Protein AF-M6G9U0-F1 (afdb_monomer)

InterPro domains:
  IPR046560 Protein of unknown function DUF6714 [PF20461] (2-122)

Solvent-accessible surface area (backbone atoms only — not comparable to full-atom values): 7958 Å² total; per-residue (Å²): 103,80,91,40,45,42,63,48,24,14,44,30,55,75,71,67,50,53,75,67,54,22,62,56,30,38,74,74,63,76,52,72,47,46,84,66,56,58,67,62,61,50,68,78,43,43,69,24,73,77,55,36,43,49,57,20,41,57,47,45,48,64,35,48,53,51,48,42,72,70,49,91,62,96,56,65,32,45,54,51,53,42,30,65,72,30,70,89,58,50,72,83,56,98,83,54,64,96,86,62,85,70,55,55,68,60,50,53,56,63,40,66,61,53,74,69,54,50,52,51,52,51,54,49,43,52,53,50,52,52,53,56,58,68,64,72,116

Secondary structure (DSSP, 8-state):
--SSPPHHHHHHHHTT--HHHHHHHGGG---SSGGGS-HHHHHH-GGGGGS--HHHHHHHHHHHHHHHHH--S--HHHHHHHHHH-TTT--S-SS--TT----HHHHHHHHT--HHHHHHHHHHHHHHHHHHHHT--

Organism: NCBI:txid1001590

Radius of gyration: 14.98 Å; Cα contacts (8 Å, |Δi|>4): 124; chains: 1; bounding box: 33×35×46 Å

pLDDT: mean 78.05, std 17.39, range [29.88, 97.31]

Sequence (137 aa):
MGNGTTLHEAVAKDDYLSAEEILAARKKDTELHWRDVPSEHLADHPEFLIYLDFEGLRYYLPAVMMFALNCSHSTDTPQLAYWILLPRVAPRDVGKGYGEKFDVAAYVKNLNLTQSQIIACYRFACHMAVKTDEGCK

Mean predicted aligned error: 7.79 Å

Structure (mmCIF, N/CA/C/O backbone):
data_AF-M6G9U0-F1
#
_entry.id   AF-M6G9U0-F1
#
loop_
_atom_site.group_PDB
_atom_site.id
_atom_site.type_symbol
_atom_site.label_atom_id
_atom_site.label_alt_id
_atom_site.label_comp_id
_atom_site.label_asym_id
_atom_site.label_entity_id
_atom_site.label_seq_id
_atom_site.pdbx_PDB_ins_code
_atom_site.Cartn_x
_atom_site.Cartn_y
_atom_site.Cartn_z
_atom_site.occupancy
_atom_site.B_iso_or_equiv
_atom_site.auth_seq_id
_atom_site.auth_comp_id
_atom_site.auth_asym_id
_atom_site.auth_atom_id
_atom_site.pdbx_PDB_model_num
ATOM 1 N N . MET A 1 1 ? -0.512 -6.749 10.717 1.00 61.09 1 MET A N 1
ATOM 2 C CA . MET A 1 1 ? -0.118 -5.393 10.276 1.00 61.09 1 MET A CA 1
ATOM 3 C C . MET A 1 1 ? 0.267 -4.548 11.496 1.00 61.09 1 MET A C 1
ATOM 5 O O . MET A 1 1 ? -0.270 -4.823 12.562 1.00 61.09 1 MET A O 1
ATOM 9 N N . GLY A 1 2 ? 1.236 -3.629 11.396 1.00 68.88 2 GLY A N 1
ATOM 10 C CA . GLY A 1 2 ? 1.631 -2.758 12.518 1.00 68.88 2 GLY A CA 1
ATOM 11 C C . GLY A 1 2 ? 0.687 -1.558 12.690 1.00 68.88 2 GLY A C 1
ATOM 12 O O . GLY A 1 2 ? -0.525 -1.731 12.585 1.00 68.88 2 GLY A O 1
ATOM 13 N N . ASN A 1 3 ? 1.217 -0.358 12.941 1.00 84.00 3 ASN A N 1
ATOM 14 C CA . ASN A 1 3 ? 0.424 0.856 13.213 1.00 84.00 3 ASN A CA 1
ATOM 15 C C . ASN A 1 3 ? 0.089 1.681 11.958 1.00 84.00 3 ASN A C 1
ATOM 17 O O . ASN A 1 3 ? -0.489 2.758 12.079 1.00 84.00 3 ASN A O 1
ATOM 21 N N . GLY A 1 4 ? 0.423 1.181 10.767 1.00 90.81 4 GLY A N 1
ATOM 22 C CA . GLY A 1 4 ? 0.106 1.853 9.508 1.00 90.81 4 GLY A CA 1
ATOM 23 C C . GLY A 1 4 ? -1.396 1.947 9.238 1.00 90.81 4 GLY A C 1
ATOM 24 O O . GLY A 1 4 ? -2.179 1.117 9.718 1.00 90.81 4 GLY A O 1
ATOM 25 N N . THR A 1 5 ? -1.766 2.947 8.442 1.00 93.75 5 THR A N 1
ATOM 26 C CA . THR A 1 5 ? -3.114 3.145 7.897 1.00 93.75 5 THR A CA 1
ATOM 27 C C . THR A 1 5 ? -3.509 1.928 7.057 1.00 93.75 5 THR A C 1
ATOM 29 O O . THR A 1 5 ? -2.748 1.507 6.183 1.00 93.75 5 THR A O 1
ATOM 32 N N . THR A 1 6 ? -4.671 1.348 7.337 1.00 95.50 6 THR A N 1
ATOM 33 C CA . THR A 1 6 ? -5.228 0.204 6.605 1.00 95.50 6 THR A CA 1
ATOM 34 C C . THR A 1 6 ? -6.038 0.637 5.382 1.00 95.50 6 THR A C 1
ATOM 36 O O . THR A 1 6 ? -6.329 1.821 5.212 1.00 95.50 6 THR A O 1
ATOM 39 N N . LEU A 1 7 ? -6.400 -0.308 4.510 1.00 95.62 7 LEU A N 1
ATOM 40 C CA . LEU A 1 7 ? -7.161 -0.019 3.292 1.00 95.62 7 LEU A CA 1
ATOM 41 C C . LEU A 1 7 ? -8.499 0.645 3.617 1.00 95.62 7 LEU A C 1
ATOM 43 O O . LEU A 1 7 ? -8.778 1.719 3.093 1.00 95.62 7 LEU A O 1
ATOM 47 N N . HIS A 1 8 ? -9.291 0.083 4.531 1.00 96.56 8 HIS A N 1
ATOM 48 C CA . HIS A 1 8 ? -10.588 0.671 4.859 1.00 96.56 8 HIS A CA 1
ATOM 49 C C . HIS A 1 8 ? -10.466 1.949 5.700 1.00 96.56 8 HIS A C 1
ATOM 51 O O . HIS A 1 8 ? -11.339 2.809 5.612 1.00 96.56 8 HIS A O 1
ATOM 57 N N . GLU A 1 9 ? -9.391 2.122 6.480 1.00 96.12 9 GLU A N 1
ATOM 58 C CA . GLU A 1 9 ? -9.080 3.420 7.101 1.00 96.12 9 GLU A CA 1
ATOM 59 C C . GLU A 1 9 ? -8.771 4.489 6.046 1.00 96.12 9 GLU A C 1
ATOM 61 O O . GLU A 1 9 ? -9.187 5.634 6.199 1.00 96.12 9 GLU A O 1
ATOM 66 N N . ALA A 1 10 ? -8.035 4.135 4.991 1.00 94.44 10 ALA A N 1
ATOM 67 C CA . ALA A 1 10 ? -7.704 5.030 3.887 1.00 94.44 10 ALA A CA 1
ATOM 68 C C . ALA A 1 10 ? -8.949 5.436 3.085 1.00 94.44 10 ALA A C 1
ATOM 70 O O . ALA A 1 10 ? -9.136 6.624 2.841 1.00 94.44 10 ALA A O 1
ATOM 71 N N . VAL A 1 11 ? -9.830 4.484 2.764 1.00 95.12 11 VAL A N 1
ATOM 72 C CA . VAL A 1 11 ? -11.125 4.763 2.114 1.00 95.12 11 VAL A CA 1
ATOM 73 C C . VAL A 1 11 ? -11.991 5.669 2.995 1.00 95.12 11 VAL A C 1
ATOM 75 O O . VAL A 1 11 ? -12.474 6.697 2.543 1.00 95.12 11 VAL A O 1
ATOM 78 N N . ALA A 1 12 ? -12.097 5.373 4.296 1.00 96.00 12 ALA A N 1
ATOM 79 C CA . ALA A 1 12 ? -12.847 6.215 5.231 1.00 96.00 12 ALA A CA 1
ATOM 80 C C . ALA A 1 12 ? -12.303 7.656 5.331 1.00 96.00 12 ALA A C 1
ATOM 82 O O . ALA A 1 12 ? -13.069 8.589 5.576 1.00 96.00 12 ALA A O 1
ATOM 83 N N . LYS A 1 13 ? -10.986 7.851 5.160 1.00 93.25 13 LYS A N 1
ATOM 84 C CA . LYS A 1 13 ? -10.372 9.188 5.092 1.00 93.25 13 LYS A CA 1
ATOM 85 C C . LYS A 1 13 ? -10.750 9.923 3.805 1.00 93.25 13 LYS A C 1
ATOM 87 O O . LYS A 1 13 ? -11.018 11.119 3.885 1.00 93.25 13 LYS A O 1
ATOM 92 N N . ASP A 1 14 ? -10.760 9.232 2.665 1.00 92.50 14 ASP A N 1
ATOM 93 C CA . ASP A 1 14 ? -11.201 9.798 1.379 1.00 92.50 14 ASP A CA 1
ATOM 94 C C . ASP A 1 14 ? -12.678 10.214 1.425 1.00 92.50 14 ASP A C 1
ATOM 96 O O . ASP A 1 14 ? -13.037 11.302 0.984 1.00 92.50 14 ASP A O 1
ATOM 100 N N . ASP A 1 15 ? -13.510 9.410 2.090 1.00 94.62 15 ASP A N 1
ATOM 101 C CA . ASP A 1 15 ? -14.935 9.675 2.323 1.00 94.62 15 ASP A CA 1
ATOM 102 C C . ASP A 1 15 ? -15.206 10.792 3.355 1.00 94.62 15 ASP A C 1
ATOM 104 O O . ASP A 1 15 ? -16.362 11.082 3.675 1.00 94.62 15 ASP A O 1
ATOM 108 N N . TYR A 1 16 ? -14.164 11.439 3.895 1.00 93.62 16 TYR A N 1
ATOM 109 C CA . TYR A 1 16 ? -14.261 12.485 4.923 1.00 93.62 16 TYR A CA 1
ATOM 110 C C . TYR A 1 16 ? -15.022 12.050 6.192 1.00 93.62 16 TYR A C 1
ATOM 112 O O . TYR A 1 16 ? -15.668 12.873 6.851 1.00 93.62 16 TYR A O 1
ATOM 120 N N . LEU A 1 17 ? -14.943 10.767 6.562 1.00 96.50 17 LEU A N 1
ATOM 121 C CA . LEU A 1 17 ? -15.599 10.254 7.766 1.00 96.50 17 LEU A CA 1
ATOM 122 C C . LEU A 1 17 ? -14.937 10.772 9.050 1.00 96.50 17 LEU A C 1
ATOM 124 O O . LEU A 1 17 ? -13.809 11.276 9.063 1.00 96.50 17 LEU A O 1
ATOM 128 N N . SER A 1 18 ? -15.646 10.638 10.171 1.00 96.81 18 SER A N 1
ATOM 129 C CA . SER A 1 18 ? -15.118 11.034 11.477 1.00 96.81 18 SER A CA 1
ATOM 130 C C . SER A 1 18 ? -13.928 10.166 11.911 1.00 96.81 18 SER A C 1
ATOM 132 O O . SER A 1 18 ? -13.755 9.027 11.478 1.00 96.81 18 SER A O 1
ATOM 134 N N . ALA A 1 19 ? -13.115 10.675 12.843 1.00 94.75 19 ALA A N 1
ATOM 135 C CA . ALA A 1 19 ? -11.983 9.924 13.394 1.00 94.75 19 ALA A CA 1
ATOM 136 C C . ALA A 1 19 ? -12.408 8.588 14.040 1.00 94.75 19 ALA A C 1
ATOM 138 O O . ALA A 1 19 ? -11.668 7.605 13.985 1.00 94.75 19 ALA A O 1
ATOM 139 N N . GLU A 1 20 ? -13.604 8.546 14.631 1.00 96.31 20 GLU A N 1
ATOM 140 C CA . GLU A 1 20 ? -14.177 7.340 15.233 1.00 96.31 20 GLU A CA 1
ATOM 141 C C . GLU A 1 20 ? -14.561 6.307 14.166 1.00 96.31 20 GLU A C 1
ATOM 143 O O . GLU A 1 20 ? -14.270 5.120 14.323 1.00 96.31 20 GLU A O 1
ATOM 148 N N . GLU A 1 21 ? -15.157 6.752 13.058 1.00 97.31 21 GLU A N 1
ATOM 149 C CA . GLU A 1 21 ? -15.522 5.898 11.923 1.00 97.31 21 GLU A CA 1
ATOM 150 C C . GLU A 1 21 ? -14.292 5.371 11.180 1.00 97.31 21 GLU A C 1
ATOM 152 O O . GLU A 1 21 ? -14.256 4.188 10.842 1.00 97.31 21 GLU A O 1
ATOM 157 N N . ILE A 1 22 ? -13.254 6.198 11.007 1.00 95.00 22 ILE A N 1
ATOM 158 C CA . ILE A 1 22 ? -11.963 5.768 10.452 1.00 95.00 22 ILE A CA 1
ATOM 159 C C . ILE A 1 22 ? -11.385 4.642 11.317 1.00 95.00 22 ILE A C 1
ATOM 161 O O . ILE A 1 22 ? -11.081 3.563 10.813 1.00 95.00 22 ILE A O 1
ATOM 165 N N . LEU A 1 23 ? -11.310 4.834 12.639 1.00 92.38 23 LEU A N 1
ATOM 166 C CA . LEU A 1 23 ? -10.788 3.806 13.545 1.00 92.38 23 LEU A CA 1
ATOM 167 C C . LEU A 1 23 ? -11.650 2.531 13.536 1.00 92.38 23 LEU A C 1
ATOM 169 O O . LEU A 1 23 ? -11.135 1.417 13.662 1.00 92.38 23 LEU A O 1
ATOM 173 N N . ALA A 1 24 ? -12.969 2.670 13.389 1.00 95.88 24 ALA A N 1
ATOM 174 C CA . ALA A 1 24 ? -13.871 1.533 13.264 1.00 95.88 24 ALA A CA 1
ATOM 175 C C . ALA A 1 24 ? -13.650 0.762 11.953 1.00 95.88 24 ALA A C 1
ATOM 177 O O . ALA A 1 24 ? -13.725 -0.471 11.966 1.00 95.88 24 ALA A O 1
ATOM 178 N N . ALA A 1 25 ? -13.335 1.456 10.855 1.00 96.25 25 ALA A N 1
ATOM 179 C CA . ALA A 1 25 ? -13.073 0.860 9.549 1.00 96.25 25 ALA A CA 1
ATOM 180 C C . ALA A 1 25 ? -11.875 -0.099 9.576 1.00 96.25 25 ALA A C 1
ATOM 182 O O . ALA A 1 25 ? -11.944 -1.152 8.945 1.00 96.25 25 ALA A O 1
ATOM 183 N N . ARG A 1 26 ? -10.859 0.168 10.413 1.00 93.31 26 ARG A N 1
ATOM 184 C CA . ARG A 1 26 ? -9.704 -0.726 10.634 1.00 93.31 26 ARG A CA 1
ATOM 185 C C . ARG A 1 26 ? -10.098 -2.171 10.939 1.00 93.31 26 ARG A C 1
ATOM 187 O O . ARG A 1 26 ? -9.389 -3.102 10.579 1.00 93.31 26 ARG A O 1
ATOM 194 N N . LYS A 1 27 ? -11.235 -2.381 11.611 1.00 93.94 27 LYS A N 1
ATOM 195 C CA . LYS A 1 27 ? -11.718 -3.722 11.985 1.00 93.94 27 LYS A CA 1
ATOM 196 C C . LYS A 1 27 ? -12.104 -4.583 10.777 1.00 93.94 27 LYS A C 1
ATOM 198 O O . LYS A 1 27 ? -12.277 -5.785 10.952 1.00 93.94 27 LYS A O 1
ATOM 203 N N . LYS A 1 28 ? -12.265 -3.982 9.594 1.00 93.88 28 LYS A N 1
ATOM 204 C CA . LYS A 1 28 ? -12.521 -4.682 8.329 1.00 93.88 28 LYS A CA 1
ATOM 205 C C . LYS A 1 28 ? -11.241 -5.255 7.710 1.00 93.88 28 LYS A C 1
ATOM 207 O O . LYS A 1 28 ? -11.329 -6.215 6.959 1.00 93.8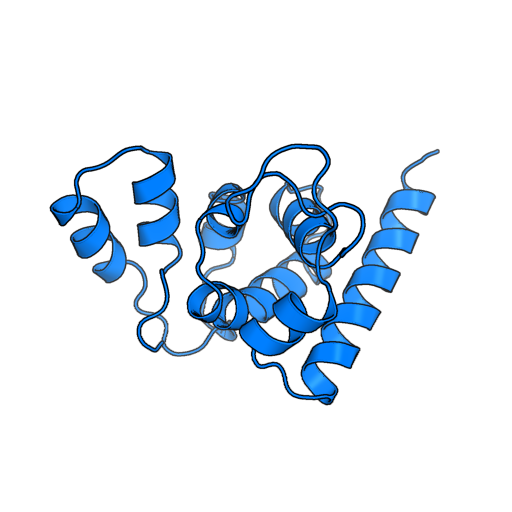8 28 LYS A O 1
ATOM 212 N N . ASP A 1 29 ? -10.074 -4.714 8.062 1.00 93.81 29 ASP A N 1
ATOM 213 C CA . ASP A 1 29 ? -8.763 -5.151 7.572 1.00 93.81 29 ASP A CA 1
ATOM 214 C C . ASP A 1 29 ? -8.145 -6.164 8.543 1.00 93.81 29 ASP A C 1
ATOM 216 O O . ASP A 1 29 ? -7.315 -5.839 9.398 1.00 93.81 29 ASP A O 1
ATOM 220 N N . THR A 1 30 ? -8.614 -7.409 8.464 1.00 92.81 30 THR A N 1
ATOM 221 C CA . THR A 1 30 ? -8.233 -8.469 9.418 1.00 92.81 30 THR A CA 1
ATOM 222 C C . THR A 1 30 ? -6.994 -9.257 8.998 1.00 92.81 30 THR A C 1
ATOM 224 O O . THR A 1 30 ? -6.492 -10.095 9.752 1.00 92.81 30 THR A O 1
ATOM 227 N N . GLU A 1 31 ? -6.479 -8.987 7.802 1.00 93.50 31 GLU A N 1
ATOM 228 C CA . GLU A 1 31 ? -5.419 -9.761 7.180 1.00 93.50 31 GLU A CA 1
ATOM 229 C C . GLU A 1 31 ? -4.086 -9.558 7.907 1.00 93.50 31 GLU A C 1
ATOM 231 O O . GLU A 1 31 ? -3.644 -8.442 8.203 1.00 93.50 31 GLU A O 1
ATOM 236 N N . LEU A 1 32 ? -3.401 -10.667 8.189 1.00 89.06 32 LEU A N 1
ATOM 237 C CA . LEU A 1 32 ? -2.095 -10.633 8.847 1.00 89.06 32 LEU A CA 1
ATOM 238 C C . LEU A 1 32 ? -0.952 -10.457 7.848 1.00 89.06 32 LEU A C 1
ATOM 240 O O . LEU A 1 32 ? 0.050 -9.812 8.181 1.00 89.06 32 LEU A O 1
ATOM 244 N N . HIS A 1 33 ? -1.102 -11.012 6.643 1.00 92.69 33 HIS A N 1
ATOM 245 C CA . HIS A 1 33 ? -0.127 -10.902 5.569 1.00 92.69 33 HIS A CA 1
ATOM 246 C C . HIS A 1 33 ? -0.732 -10.212 4.356 1.00 92.69 33 HIS A C 1
ATOM 248 O O . HIS A 1 33 ? -1.866 -10.468 3.969 1.00 92.69 33 HIS A O 1
ATOM 254 N N . TRP A 1 34 ? 0.090 -9.416 3.677 1.00 93.88 34 TRP A N 1
ATOM 255 C CA . TRP A 1 34 ? -0.303 -8.707 2.460 1.00 93.88 34 TRP A CA 1
ATOM 256 C C . TRP A 1 34 ? -0.851 -9.634 1.361 1.00 93.88 34 TRP A C 1
ATOM 258 O O . TRP A 1 34 ? -1.646 -9.199 0.540 1.00 93.88 34 TRP A O 1
ATOM 268 N N . ARG A 1 35 ? -0.428 -10.908 1.330 1.00 94.38 35 ARG A N 1
ATOM 269 C CA . ARG A 1 35 ? -0.893 -11.904 0.343 1.00 94.38 35 ARG A CA 1
ATOM 270 C C . ARG A 1 35 ? -2.339 -12.328 0.556 1.00 94.38 35 ARG A C 1
ATOM 272 O O . ARG A 1 35 ? -2.938 -12.849 -0.375 1.00 94.38 35 ARG A O 1
ATOM 279 N N . ASP A 1 36 ? -2.844 -12.130 1.767 1.00 95.12 36 ASP A N 1
ATOM 280 C CA . ASP A 1 36 ? -4.187 -12.528 2.164 1.00 95.12 36 ASP A CA 1
ATOM 281 C C . ASP A 1 36 ? -5.205 -11.411 1.866 1.00 95.12 36 ASP A C 1
ATOM 283 O O . ASP A 1 36 ? -6.401 -11.624 2.029 1.00 95.12 36 ASP A O 1
ATOM 287 N N . VAL A 1 37 ? -4.745 -10.231 1.414 1.00 93.75 37 VAL A N 1
ATOM 288 C CA . VAL A 1 37 ? -5.611 -9.103 1.040 1.00 93.75 37 VAL A CA 1
ATOM 289 C C . VAL A 1 37 ? -6.474 -9.495 -0.166 1.00 93.75 37 VAL A C 1
ATOM 291 O O . VAL A 1 37 ? -5.914 -9.836 -1.216 1.00 93.75 37 VAL A O 1
ATOM 294 N N . PRO A 1 38 ? -7.815 -9.435 -0.051 1.00 92.81 38 PRO A N 1
ATOM 295 C CA . PRO A 1 38 ? -8.713 -9.795 -1.141 1.00 92.81 38 PRO A CA 1
ATOM 296 C C . PRO A 1 38 ? -8.487 -8.935 -2.381 1.00 92.81 38 PRO A C 1
ATOM 298 O O . PRO A 1 38 ? -8.327 -7.716 -2.297 1.00 92.81 38 PRO A O 1
ATOM 301 N N . SER A 1 39 ? -8.497 -9.573 -3.552 1.00 90.25 39 SER A N 1
ATOM 302 C CA . SER A 1 39 ? -8.343 -8.853 -4.819 1.00 90.25 39 SER A CA 1
ATOM 303 C C . SER A 1 39 ? -9.527 -7.928 -5.095 1.00 90.25 39 SER A C 1
ATOM 305 O O . SER A 1 39 ? -9.317 -6.893 -5.718 1.00 90.25 39 SER A O 1
ATOM 307 N N . GLU A 1 40 ? -10.732 -8.246 -4.601 1.00 90.25 40 GLU A N 1
ATOM 308 C CA . GLU A 1 40 ? -11.887 -7.349 -4.728 1.00 90.25 40 GLU A CA 1
ATOM 309 C C . GLU A 1 40 ? -11.639 -6.027 -3.998 1.00 90.25 40 GLU A C 1
ATOM 311 O O . GLU A 1 40 ? -11.818 -4.971 -4.588 1.00 90.25 40 GLU A O 1
ATOM 316 N N . HIS A 1 41 ? -11.094 -6.056 -2.775 1.00 92.19 41 HIS A N 1
ATOM 317 C CA . HIS A 1 41 ? -10.785 -4.824 -2.037 1.00 92.19 41 HIS A CA 1
ATOM 318 C C . HIS A 1 41 ? -9.775 -3.939 -2.782 1.00 92.19 41 HIS A C 1
ATOM 320 O O . HIS A 1 41 ? -9.878 -2.718 -2.749 1.00 92.19 41 HIS A O 1
ATOM 326 N N . LEU A 1 42 ? -8.799 -4.546 -3.467 1.00 90.31 42 LEU A N 1
ATOM 327 C CA . LEU A 1 42 ? -7.82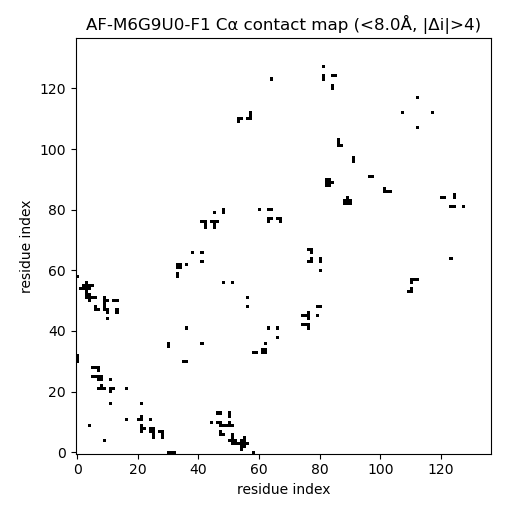0 -3.811 -4.274 1.00 90.31 42 LEU A CA 1
ATOM 328 C C . LEU A 1 42 ? -8.425 -3.255 -5.571 1.00 90.31 42 LEU A C 1
ATOM 330 O O . LEU A 1 42 ? -7.941 -2.242 -6.073 1.00 90.31 42 LEU A O 1
ATOM 334 N N . ALA A 1 43 ? -9.429 -3.929 -6.133 1.00 86.88 43 ALA A N 1
ATOM 335 C CA . ALA A 1 43 ? -10.109 -3.526 -7.360 1.00 86.88 43 ALA A CA 1
ATOM 336 C C . ALA A 1 43 ? -11.147 -2.424 -7.115 1.00 86.88 43 ALA A C 1
ATOM 338 O O . ALA A 1 43 ? -11.239 -1.495 -7.914 1.00 86.88 43 ALA A O 1
ATOM 339 N N . ASP A 1 44 ? -11.899 -2.539 -6.021 1.00 88.94 44 ASP A N 1
ATOM 340 C CA . ASP A 1 44 ? -13.036 -1.677 -5.695 1.00 88.94 44 ASP A CA 1
ATOM 341 C C . ASP A 1 44 ? -12.604 -0.338 -5.087 1.00 88.94 44 ASP A C 1
ATOM 343 O O . ASP A 1 44 ? -13.358 0.628 -5.158 1.00 88.94 44 ASP A O 1
ATOM 347 N N . HIS A 1 45 ? -11.389 -0.278 -4.529 1.00 88.06 45 HIS A N 1
ATOM 348 C CA . HIS A 1 45 ? -10.878 0.891 -3.813 1.00 88.06 45 HIS A CA 1
ATOM 349 C C . HIS A 1 45 ? -9.509 1.370 -4.312 1.00 88.06 45 HIS A C 1
ATOM 351 O O . HIS A 1 45 ? -8.582 1.443 -3.510 1.00 88.06 45 HIS A O 1
ATOM 357 N N . PRO A 1 46 ? -9.299 1.676 -5.606 1.00 82.50 46 PRO A N 1
ATOM 358 C CA . PRO A 1 46 ? -8.005 2.147 -6.118 1.00 82.50 46 PRO A CA 1
ATOM 359 C C . PRO A 1 46 ? -7.450 3.382 -5.379 1.00 82.50 46 PRO A C 1
ATOM 361 O O . PRO A 1 46 ? -6.234 3.509 -5.206 1.00 82.50 46 PRO A O 1
ATOM 364 N N . GLU A 1 47 ? -8.328 4.270 -4.914 1.00 82.00 47 GLU A N 1
ATOM 365 C CA . GLU A 1 47 ? -8.036 5.528 -4.220 1.00 82.00 47 GLU A CA 1
ATOM 366 C C . GLU A 1 47 ? -7.260 5.355 -2.909 1.00 82.00 47 GLU A C 1
ATOM 368 O O . GLU A 1 47 ? -6.502 6.250 -2.519 1.00 82.00 47 GLU A O 1
ATOM 373 N N . PHE A 1 48 ? -7.378 4.194 -2.251 1.00 88.38 48 PHE A N 1
ATOM 374 C CA . PHE A 1 48 ? -6.821 3.972 -0.914 1.00 88.38 48 PHE A CA 1
ATOM 375 C C . PHE A 1 48 ? -5.314 4.240 -0.844 1.00 88.38 48 PHE A C 1
ATOM 377 O O . PHE A 1 48 ? -4.807 4.730 0.165 1.00 88.38 48 PHE A O 1
ATOM 384 N N . LEU A 1 49 ? -4.596 3.955 -1.936 1.00 84.69 49 LEU A N 1
ATOM 385 C CA . LEU A 1 49 ? -3.144 4.075 -2.032 1.00 84.69 49 LEU A CA 1
ATOM 386 C C . LEU A 1 49 ? -2.630 5.494 -1.759 1.00 84.69 49 LEU A C 1
ATOM 388 O O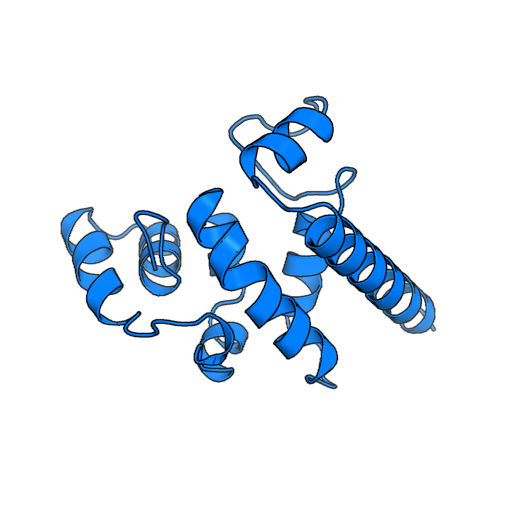 . LEU A 1 49 ? -1.495 5.649 -1.310 1.00 84.69 49 LEU A O 1
ATOM 392 N N . ILE A 1 50 ? -3.450 6.513 -2.022 1.00 82.88 50 ILE A N 1
ATOM 393 C CA . ILE A 1 50 ? -3.101 7.928 -1.841 1.00 82.88 50 ILE A CA 1
ATOM 394 C C . ILE A 1 50 ? -3.121 8.311 -0.352 1.00 82.88 50 ILE A C 1
ATOM 396 O O . ILE A 1 50 ? -2.364 9.177 0.080 1.00 82.88 50 ILE A O 1
ATOM 400 N N . TYR A 1 51 ? -3.947 7.634 0.448 1.00 87.50 51 TYR A N 1
ATOM 401 C CA . TYR A 1 51 ? -4.188 7.960 1.858 1.00 87.50 51 TYR A CA 1
ATOM 402 C C . TYR A 1 51 ? -3.420 7.070 2.840 1.00 87.50 51 TYR A C 1
ATOM 404 O O . TYR A 1 51 ? -3.561 7.215 4.062 1.00 87.50 51 TYR A O 1
ATOM 412 N N . LEU A 1 52 ? -2.592 6.159 2.325 1.00 89.44 52 LEU A N 1
ATOM 413 C CA . LEU A 1 52 ? -1.692 5.352 3.136 1.00 89.44 52 LEU A CA 1
ATOM 414 C C . LEU A 1 52 ? -0.519 6.190 3.651 1.00 89.44 52 LEU A C 1
ATOM 416 O O . LEU A 1 52 ? 0.107 6.959 2.923 1.00 89.44 52 LEU A O 1
ATOM 420 N N . ASP A 1 53 ? -0.149 5.964 4.908 1.00 89.50 53 ASP A N 1
ATOM 421 C CA . ASP A 1 53 ? 1.175 6.347 5.393 1.00 89.50 53 ASP A CA 1
ATOM 422 C C . ASP A 1 53 ? 2.260 5.384 4.872 1.00 89.50 53 ASP A C 1
ATOM 424 O O . ASP A 1 53 ? 1.980 4.365 4.239 1.00 89.50 53 ASP A O 1
ATOM 428 N N . PHE A 1 54 ? 3.531 5.683 5.154 1.00 87.38 54 PHE A N 1
ATOM 429 C CA . PHE A 1 54 ? 4.652 4.851 4.703 1.00 87.38 54 PHE A CA 1
ATOM 430 C C . PHE A 1 54 ? 4.601 3.405 5.216 1.00 87.38 54 PHE A C 1
ATOM 432 O O . PHE A 1 54 ? 5.105 2.502 4.545 1.00 87.38 54 PHE A O 1
ATOM 439 N N . GLU A 1 55 ? 4.014 3.157 6.390 1.00 90.69 55 GLU A N 1
ATOM 440 C CA . GLU A 1 55 ? 3.915 1.809 6.943 1.00 90.69 55 GLU A CA 1
ATOM 441 C C . GLU A 1 55 ? 2.816 1.003 6.241 1.00 90.69 55 GLU A C 1
ATOM 443 O O . GLU A 1 55 ? 3.069 -0.136 5.834 1.00 90.69 55 GLU A O 1
ATOM 448 N N . GLY A 1 56 ? 1.642 1.608 6.042 1.00 91.50 56 GLY A N 1
ATOM 449 C CA . GLY A 1 56 ? 0.541 1.054 5.259 1.00 91.50 56 GLY A CA 1
ATOM 450 C C . GLY A 1 56 ? 0.951 0.807 3.813 1.00 91.50 56 GLY A C 1
ATOM 451 O O . GLY A 1 56 ? 0.761 -0.291 3.289 1.00 91.50 56 GLY A O 1
ATOM 452 N N . LEU A 1 57 ? 1.630 1.773 3.195 1.00 89.00 57 LEU A N 1
ATOM 453 C CA . LEU A 1 57 ? 2.116 1.645 1.828 1.00 89.00 57 LEU A CA 1
ATOM 454 C C . LEU A 1 57 ? 3.111 0.491 1.704 1.00 89.00 57 LEU A C 1
ATOM 456 O O . LEU A 1 57 ? 2.946 -0.365 0.840 1.00 89.00 57 LEU A O 1
ATOM 460 N N . ARG A 1 58 ? 4.090 0.380 2.610 1.00 89.25 58 ARG A N 1
ATOM 461 C CA . ARG A 1 58 ? 5.018 -0.764 2.623 1.00 89.25 58 ARG A CA 1
ATOM 462 C C . ARG A 1 58 ? 4.290 -2.109 2.755 1.00 89.25 58 ARG A C 1
ATOM 464 O O . ARG A 1 58 ? 4.764 -3.098 2.193 1.00 89.25 58 ARG A O 1
ATOM 471 N N . TYR A 1 59 ? 3.187 -2.163 3.501 1.00 92.50 59 TYR A N 1
ATOM 472 C CA . TYR A 1 59 ? 2.395 -3.380 3.671 1.00 92.50 59 TYR A CA 1
ATOM 473 C C . TYR A 1 59 ? 1.613 -3.754 2.402 1.00 92.50 59 TYR A C 1
ATOM 475 O O . TYR A 1 59 ? 1.731 -4.889 1.944 1.00 92.50 59 TYR A O 1
ATOM 483 N N . TYR A 1 60 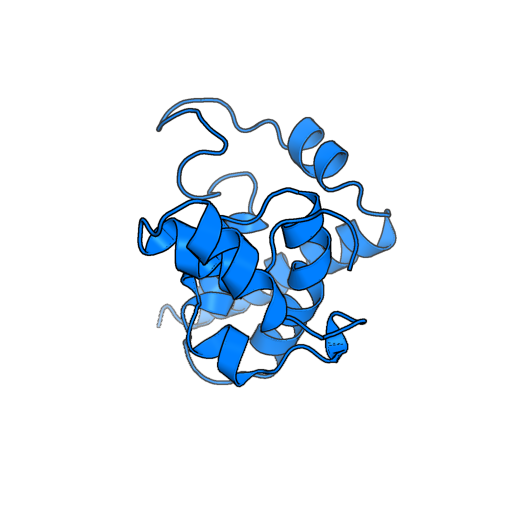? 0.860 -2.820 1.810 1.00 92.38 60 TYR A N 1
ATOM 484 C CA . TYR A 1 60 ? -0.038 -3.107 0.679 1.00 92.38 60 TYR A CA 1
ATOM 485 C C . TYR A 1 60 ? 0.640 -3.107 -0.692 1.00 92.38 60 TYR A C 1
ATOM 487 O O . TYR A 1 60 ? 0.151 -3.763 -1.610 1.00 92.38 60 TYR A O 1
ATOM 495 N N . LEU A 1 61 ? 1.778 -2.429 -0.846 1.00 89.50 61 LEU A N 1
ATOM 496 C CA . LEU A 1 61 ? 2.510 -2.348 -2.110 1.00 89.50 61 LEU A CA 1
ATOM 497 C C . LEU A 1 61 ? 2.756 -3.714 -2.785 1.00 89.50 61 LEU A C 1
ATOM 499 O O . LEU A 1 61 ? 2.429 -3.841 -3.965 1.00 89.50 61 LEU A O 1
ATOM 503 N N . PRO A 1 62 ? 3.255 -4.766 -2.099 1.00 91.56 62 PRO A N 1
ATOM 504 C CA . PRO A 1 62 ? 3.400 -6.078 -2.729 1.00 91.56 62 PRO A CA 1
ATOM 505 C C . PRO A 1 62 ? 2.061 -6.713 -3.142 1.00 91.56 62 PRO A C 1
ATOM 507 O O . PRO A 1 62 ? 2.020 -7.377 -4.176 1.00 91.56 62 PRO A O 1
ATOM 510 N N . ALA A 1 63 ? 0.974 -6.495 -2.391 1.00 92.44 63 ALA A N 1
ATOM 51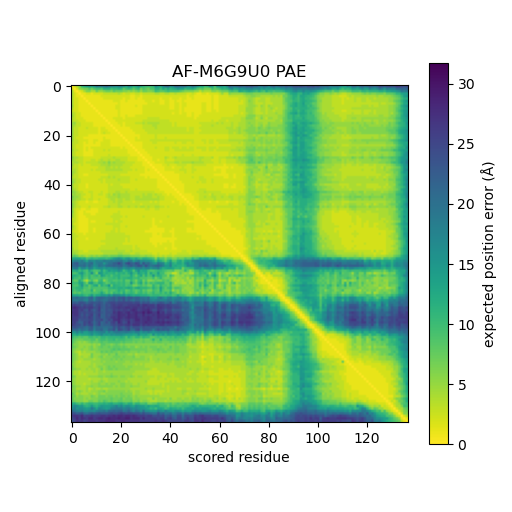1 C CA . ALA A 1 63 ? -0.354 -7.004 -2.746 1.00 92.44 63 ALA A CA 1
ATOM 512 C C . ALA A 1 63 ? -0.845 -6.374 -4.051 1.00 92.44 63 ALA A C 1
ATOM 514 O O . ALA A 1 63 ? -1.242 -7.082 -4.975 1.00 92.44 63 ALA A O 1
ATOM 515 N N . VAL A 1 64 ? -0.704 -5.053 -4.167 1.00 89.94 64 VAL A N 1
ATOM 516 C CA . VAL A 1 64 ? -1.098 -4.315 -5.368 1.00 89.94 64 VAL A CA 1
ATOM 517 C C . VAL A 1 64 ? -0.219 -4.656 -6.567 1.00 89.94 64 VAL A C 1
ATOM 519 O O . VAL A 1 64 ? -0.739 -4.842 -7.664 1.00 89.94 64 VAL A O 1
ATOM 522 N N . MET A 1 65 ? 1.097 -4.796 -6.384 1.00 89.00 65 MET A N 1
ATOM 523 C CA . MET A 1 65 ? 1.989 -5.235 -7.465 1.00 89.00 65 MET A CA 1
ATOM 524 C C . MET A 1 65 ? 1.582 -6.616 -7.995 1.00 89.00 65 MET A C 1
ATOM 526 O O . MET A 1 65 ? 1.550 -6.821 -9.205 1.00 89.00 65 MET A O 1
ATOM 530 N N . MET A 1 66 ? 1.249 -7.561 -7.110 1.00 90.06 66 MET A N 1
ATOM 531 C CA . MET A 1 66 ? 0.788 -8.892 -7.518 1.00 90.06 66 MET A CA 1
ATOM 532 C C . MET A 1 66 ? -0.575 -8.843 -8.209 1.00 90.06 66 MET A C 1
ATOM 534 O O . MET A 1 66 ? -0.745 -9.473 -9.250 1.00 90.06 66 MET A O 1
ATOM 538 N N . PHE A 1 67 ? -1.520 -8.071 -7.671 1.00 88.69 67 PHE A N 1
ATOM 539 C CA . PHE A 1 67 ? -2.819 -7.828 -8.295 1.00 88.69 67 PHE A CA 1
ATOM 540 C C . PHE A 1 67 ? -2.652 -7.275 -9.718 1.00 88.69 67 PHE A C 1
ATOM 542 O O . PHE A 1 67 ? -3.161 -7.852 -10.674 1.00 88.69 67 PHE A O 1
ATOM 549 N N . ALA A 1 68 ? -1.822 -6.245 -9.887 1.00 83.94 68 ALA A N 1
ATOM 550 C CA . ALA A 1 68 ? -1.527 -5.629 -11.177 1.00 83.94 68 ALA A CA 1
ATOM 551 C C . ALA A 1 68 ? -0.881 -6.575 -12.200 1.00 83.94 68 ALA A C 1
ATOM 553 O O . ALA A 1 68 ? -1.119 -6.442 -13.400 1.00 83.94 68 ALA A O 1
ATOM 554 N N . LEU A 1 69 ? -0.064 -7.530 -11.752 1.00 83.12 69 LEU A N 1
ATOM 555 C CA . LEU A 1 69 ? 0.526 -8.537 -12.638 1.00 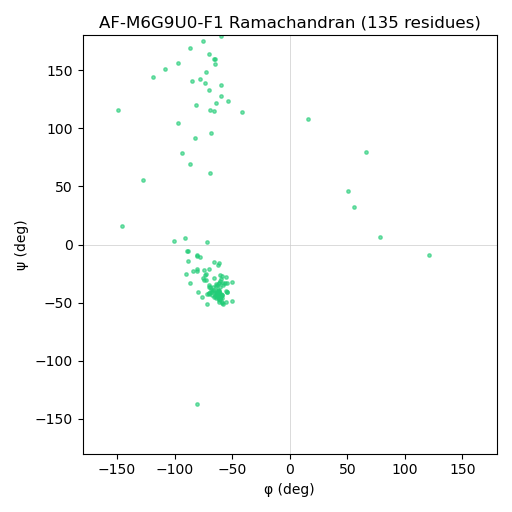83.12 69 LEU A CA 1
ATOM 556 C C . LEU A 1 69 ? -0.489 -9.604 -13.072 1.00 83.12 69 LEU A C 1
ATOM 558 O O . LEU A 1 69 ? -0.364 -10.135 -14.175 1.00 83.12 69 LEU A O 1
ATOM 562 N N . ASN A 1 70 ? -1.474 -9.906 -12.223 1.00 83.69 70 ASN A N 1
ATOM 563 C CA . ASN A 1 70 ? -2.476 -10.945 -12.462 1.00 83.69 70 ASN A CA 1
ATOM 564 C C . ASN A 1 70 ? -3.726 -10.429 -13.193 1.00 83.69 70 ASN A C 1
ATOM 566 O O . ASN A 1 70 ? -4.400 -11.204 -13.870 1.00 83.69 70 ASN A O 1
ATOM 570 N N . CYS A 1 71 ? -4.043 -9.139 -13.082 1.00 72.50 71 CYS A N 1
ATOM 571 C CA . CYS A 1 71 ? -5.188 -8.537 -13.755 1.00 72.50 71 CYS A CA 1
ATOM 572 C C . CYS A 1 71 ? -4.863 -8.208 -15.220 1.00 72.50 71 CYS A C 1
ATOM 574 O O . CYS A 1 71 ? -3.974 -7.416 -15.525 1.00 72.50 71 CYS A O 1
ATOM 576 N N . SER A 1 72 ? -5.622 -8.802 -16.145 1.00 60.19 72 SER A N 1
ATOM 577 C CA . SER A 1 72 ? -5.533 -8.549 -17.592 1.00 60.19 72 SER A CA 1
ATOM 578 C C . SER A 1 72 ? -6.269 -7.286 -18.055 1.00 60.19 72 SER A C 1
ATOM 580 O O . SER A 1 72 ? -6.132 -6.899 -19.213 1.00 60.19 72 SER A O 1
ATOM 582 N N . HIS A 1 73 ? -7.065 -6.662 -17.184 1.00 57.72 73 HIS A N 1
ATOM 583 C CA . HIS A 1 73 ? -7.907 -5.504 -17.498 1.00 57.72 73 HIS A CA 1
ATOM 584 C C . HIS A 1 73 ? -7.368 -4.218 -16.861 1.00 57.72 73 HIS A C 1
ATOM 586 O O . HIS A 1 73 ? -6.741 -4.264 -15.802 1.00 57.72 73 HIS A O 1
ATOM 592 N N . SER A 1 74 ? -7.641 -3.073 -17.497 1.00 58.75 74 SER A N 1
ATOM 593 C CA . SER A 1 74 ? -7.308 -1.748 -16.967 1.00 58.75 74 SER A CA 1
ATOM 594 C C . SER A 1 74 ? -8.176 -1.446 -15.744 1.00 58.75 74 SER A C 1
ATOM 596 O O . SER A 1 74 ? -9.320 -1.017 -15.870 1.00 58.75 74 SER A O 1
ATOM 598 N N . THR A 1 75 ? -7.638 -1.714 -14.563 1.00 64.06 75 THR A N 1
ATOM 599 C CA . THR A 1 75 ? -8.110 -1.113 -13.313 1.00 64.06 75 THR A CA 1
ATOM 600 C C . THR A 1 75 ? -7.212 0.081 -12.993 1.00 64.06 75 THR A C 1
ATOM 602 O O . THR A 1 75 ? -6.066 0.139 -13.454 1.00 64.06 75 THR A O 1
ATOM 605 N N . ASP A 1 76 ? -7.712 1.040 -12.218 1.00 69.62 76 ASP A N 1
ATOM 606 C CA . ASP A 1 76 ? -6.932 2.226 -11.842 1.00 69.62 76 ASP A CA 1
ATOM 607 C C . ASP A 1 76 ? -5.832 1.884 -10.817 1.00 69.62 76 ASP A C 1
ATOM 609 O O . ASP A 1 76 ? -4.780 2.527 -10.785 1.00 69.62 76 ASP A O 1
ATOM 613 N N . THR A 1 77 ? -6.006 0.814 -10.031 1.00 68.50 77 THR A N 1
ATOM 614 C CA . THR A 1 77 ? -5.078 0.386 -8.968 1.00 68.50 77 THR A CA 1
ATOM 615 C C . THR A 1 77 ? -3.656 0.078 -9.479 1.00 68.50 77 THR A C 1
ATOM 617 O O . THR A 1 77 ? -2.696 0.622 -8.925 1.00 68.50 77 THR A O 1
ATOM 620 N N . PRO A 1 78 ? -3.454 -0.725 -10.550 1.00 66.88 78 PRO A N 1
ATOM 621 C CA . PRO A 1 78 ? -2.153 -0.909 -11.201 1.00 66.88 78 PRO A CA 1
ATOM 622 C C . PRO A 1 78 ? -1.484 0.390 -11.649 1.00 66.88 78 PRO A C 1
ATOM 624 O O . PRO A 1 78 ? -0.268 0.543 -11.509 1.00 66.88 78 PRO A O 1
ATOM 627 N N . GLN A 1 79 ? -2.267 1.321 -12.195 1.00 70.62 79 GLN A N 1
ATOM 628 C CA . GLN A 1 79 ? -1.754 2.589 -12.692 1.00 70.62 79 GLN A CA 1
ATOM 629 C C . GLN A 1 79 ? -1.338 3.499 -11.530 1.00 70.62 79 GLN A C 1
ATOM 631 O O . GLN A 1 79 ? -0.250 4.070 -11.564 1.00 70.62 79 GLN A O 1
ATOM 636 N N . LEU A 1 80 ? -2.132 3.572 -10.461 1.00 66.50 80 LEU A N 1
ATOM 637 C CA . LEU A 1 80 ? -1.785 4.303 -9.239 1.00 66.50 80 LEU A CA 1
ATOM 638 C C . LEU A 1 80 ? -0.537 3.736 -8.556 1.00 66.50 80 LEU A C 1
ATOM 640 O O . LEU A 1 80 ? 0.348 4.501 -8.175 1.00 66.50 80 LEU A O 1
ATOM 644 N N . ALA A 1 81 ? -0.401 2.411 -8.469 1.00 68.75 81 ALA A N 1
ATOM 645 C CA . ALA A 1 81 ? 0.808 1.784 -7.935 1.00 68.75 81 ALA A CA 1
ATOM 646 C C . ALA A 1 81 ? 2.052 2.115 -8.763 1.00 68.75 81 ALA A C 1
ATOM 648 O O . ALA A 1 81 ? 3.112 2.404 -8.208 1.00 68.75 81 ALA A O 1
ATOM 649 N N . TYR A 1 82 ? 1.924 2.114 -10.092 1.00 68.31 82 TYR A N 1
ATOM 650 C CA . TYR A 1 82 ? 2.983 2.560 -10.989 1.00 68.31 82 TYR A CA 1
ATOM 651 C C . TYR A 1 82 ? 3.362 4.027 -10.740 1.00 68.31 82 TYR A C 1
ATOM 653 O O . TYR A 1 82 ? 4.545 4.329 -10.594 1.00 68.31 82 TYR A O 1
ATOM 661 N N . TRP A 1 83 ? 2.382 4.925 -10.610 1.00 68.19 83 TRP A N 1
ATOM 662 C CA . TRP A 1 83 ? 2.633 6.343 -10.345 1.00 68.19 83 TRP A CA 1
ATOM 663 C C . TRP A 1 83 ? 3.301 6.595 -8.990 1.00 68.19 83 TRP A C 1
ATOM 665 O O . TRP A 1 83 ? 4.245 7.378 -8.913 1.00 68.19 83 TRP A O 1
ATOM 675 N N . ILE A 1 84 ? 2.873 5.899 -7.936 1.00 69.06 84 ILE A N 1
ATOM 676 C CA . ILE A 1 84 ? 3.462 6.002 -6.591 1.00 69.06 84 ILE A CA 1
ATOM 677 C C . ILE A 1 84 ? 4.915 5.514 -6.579 1.00 69.06 84 ILE A C 1
ATOM 679 O O . ILE A 1 84 ? 5.767 6.083 -5.896 1.00 69.06 84 ILE A O 1
ATOM 683 N N . LEU A 1 85 ? 5.221 4.485 -7.370 1.00 70.00 85 LEU A N 1
ATOM 684 C CA . LEU A 1 85 ? 6.576 3.960 -7.519 1.00 70.00 85 LEU A CA 1
ATOM 685 C C . LEU A 1 85 ? 7.470 4.808 -8.432 1.00 70.00 85 LEU A C 1
ATOM 687 O O . LEU A 1 85 ? 8.682 4.577 -8.471 1.00 70.00 85 LEU A O 1
ATOM 691 N N . LEU A 1 86 ? 6.909 5.781 -9.157 1.00 66.44 86 LEU A N 1
ATOM 692 C CA . LEU A 1 86 ? 7.658 6.661 -10.039 1.00 66.44 86 LEU A CA 1
ATOM 693 C C . LEU A 1 86 ? 8.005 7.995 -9.363 1.00 66.44 86 LEU A C 1
ATOM 695 O O . LEU A 1 86 ? 7.192 8.919 -9.331 1.00 66.44 86 LEU A O 1
ATOM 699 N N . PRO A 1 87 ? 9.268 8.191 -8.948 1.00 52.78 87 PRO A N 1
ATOM 700 C CA . PRO A 1 87 ? 9.698 9.411 -8.267 1.00 52.78 87 PRO A CA 1
ATOM 701 C C . PRO A 1 87 ? 9.561 10.711 -9.075 1.00 52.78 87 PRO A C 1
ATOM 703 O O . PRO A 1 87 ? 9.679 11.795 -8.513 1.00 52.78 87 PRO A O 1
ATOM 706 N N . ARG A 1 88 ? 9.375 10.639 -10.399 1.00 50.91 88 ARG A N 1
ATOM 707 C CA . ARG A 1 88 ? 9.191 11.831 -11.246 1.00 50.91 88 ARG A CA 1
ATOM 708 C C . ARG A 1 88 ? 7.736 12.274 -11.371 1.00 50.91 88 ARG A C 1
ATOM 710 O O . ARG A 1 88 ? 7.512 13.372 -11.871 1.00 50.91 88 ARG A O 1
ATOM 717 N N . VAL A 1 89 ? 6.776 11.430 -10.989 1.00 49.44 89 VAL A N 1
ATOM 718 C CA . VAL A 1 89 ? 5.363 11.632 -11.341 1.00 49.44 89 VAL A CA 1
ATOM 719 C C . VAL A 1 89 ? 4.388 11.163 -10.249 1.00 49.44 89 VAL A C 1
ATOM 721 O O . VAL A 1 89 ? 3.198 11.024 -10.512 1.00 49.44 89 VAL A O 1
ATOM 724 N N . ALA A 1 90 ? 4.864 10.946 -9.019 1.00 44.75 90 ALA A N 1
ATOM 725 C CA . ALA A 1 90 ? 3.992 10.645 -7.886 1.00 44.75 90 ALA A CA 1
ATOM 726 C C . ALA A 1 90 ? 2.894 11.732 -7.761 1.00 44.75 90 ALA A C 1
ATOM 728 O O . ALA A 1 90 ? 3.237 12.920 -7.693 1.00 44.75 90 ALA A O 1
ATOM 729 N N . PRO A 1 91 ? 1.592 11.379 -7.785 1.00 43.34 91 PRO A N 1
ATOM 730 C CA . PRO A 1 91 ? 0.516 12.359 -7.769 1.00 43.34 91 PRO A CA 1
ATOM 731 C C . PRO A 1 91 ? 0.401 12.996 -6.383 1.00 43.34 91 PRO A C 1
ATOM 733 O O . PRO A 1 91 ? 0.689 12.349 -5.382 1.00 43.34 91 PRO A O 1
ATOM 736 N N . ARG A 1 92 ? -0.013 14.270 -6.383 1.00 42.12 92 ARG A N 1
ATOM 737 C CA . ARG A 1 92 ? -0.429 15.122 -5.253 1.00 42.12 92 ARG A CA 1
ATOM 738 C C . ARG A 1 92 ? -0.038 14.638 -3.853 1.00 42.12 92 ARG A C 1
ATOM 740 O O . ARG A 1 92 ? -0.685 13.789 -3.259 1.00 42.12 92 ARG A O 1
ATOM 747 N N . ASP A 1 93 ? 0.921 15.367 -3.294 1.00 41.91 93 ASP A N 1
ATOM 748 C CA . ASP A 1 93 ? 0.962 15.686 -1.873 1.00 41.91 93 ASP A CA 1
ATOM 749 C C . ASP A 1 93 ? 1.182 14.521 -0.896 1.00 41.91 93 ASP A C 1
ATOM 751 O O . ASP A 1 93 ? 0.358 14.238 -0.034 1.00 41.91 93 ASP A O 1
ATOM 755 N N . VAL A 1 94 ? 2.449 14.111 -0.776 1.00 47.50 94 VAL A N 1
ATOM 756 C CA . VAL A 1 94 ? 3.066 14.107 0.569 1.00 47.50 94 VAL A CA 1
ATOM 757 C C . VAL A 1 94 ? 3.276 15.5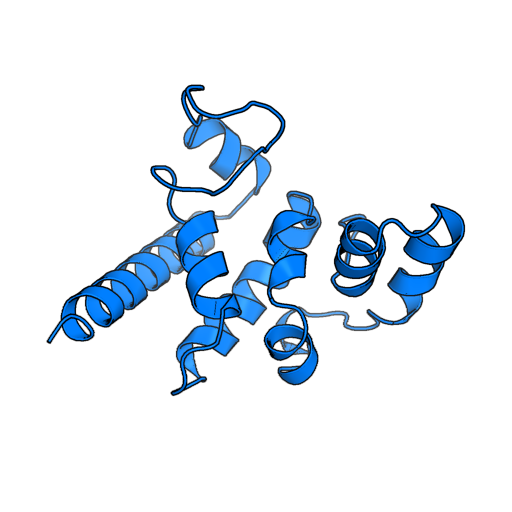64 1.037 1.00 47.50 94 VAL A C 1
ATOM 759 O O . VAL A 1 94 ? 4.394 16.034 1.229 1.00 47.50 94 VAL A O 1
ATOM 762 N N . GLY A 1 95 ? 2.168 16.304 1.157 1.00 40.12 95 GLY A N 1
ATOM 763 C CA . GLY A 1 95 ? 2.040 17.597 1.833 1.00 40.12 95 GLY A CA 1
ATOM 764 C C . GLY A 1 95 ? 2.528 18.869 1.134 1.00 40.12 95 GLY A C 1
ATOM 765 O O . GLY A 1 95 ? 2.535 19.903 1.804 1.00 40.12 95 GLY A O 1
ATOM 766 N N . LYS A 1 96 ? 2.956 18.858 -0.135 1.00 39.94 96 LYS A N 1
ATOM 767 C CA . LYS A 1 96 ? 3.503 20.055 -0.792 1.00 39.94 96 LYS A CA 1
ATOM 768 C C . LYS A 1 96 ? 3.233 20.073 -2.302 1.00 39.94 96 LYS A C 1
ATOM 770 O O . LYS A 1 96 ? 3.741 19.224 -3.033 1.00 39.94 96 LYS A O 1
ATOM 775 N N . GLY A 1 97 ? 2.440 21.058 -2.730 1.00 39.16 97 GLY A N 1
ATOM 776 C CA . GLY A 1 97 ? 1.805 21.111 -4.047 1.00 39.16 97 GLY A CA 1
ATOM 777 C C . GLY A 1 97 ? 2.742 21.111 -5.261 1.00 39.16 97 GLY A C 1
ATOM 778 O O . GLY A 1 97 ? 3.969 21.096 -5.159 1.00 39.16 97 GLY A O 1
ATOM 779 N N . TYR A 1 98 ? 2.129 21.147 -6.451 1.00 37.22 98 TYR A N 1
ATOM 780 C CA . TYR A 1 98 ? 2.807 21.210 -7.754 1.00 37.22 98 TYR A CA 1
ATOM 781 C C . TYR A 1 98 ? 4.013 22.172 -7.738 1.00 37.22 98 TYR A C 1
ATOM 783 O O . TYR A 1 98 ? 3.841 23.382 -7.611 1.00 37.22 98 TYR A O 1
ATOM 791 N N . GLY A 1 99 ? 5.229 21.634 -7.908 1.00 43.53 99 GLY A N 1
ATOM 792 C CA . GLY A 1 99 ? 6.463 22.420 -8.053 1.00 43.53 99 GLY A CA 1
ATOM 793 C C . GLY A 1 99 ? 7.554 22.162 -7.009 1.00 43.53 99 GLY A C 1
ATOM 794 O O . GLY A 1 99 ? 8.678 22.632 -7.196 1.00 43.53 99 GLY A O 1
ATOM 795 N N . GLU A 1 100 ? 7.287 21.397 -5.948 1.00 49.06 100 GLU A N 1
ATOM 796 C CA . GLU A 1 100 ? 8.341 20.970 -5.021 1.00 49.06 100 GLU A CA 1
ATOM 797 C C . GLU A 1 100 ? 9.179 19.807 -5.578 1.00 49.06 100 GLU A C 1
ATOM 799 O O . GLU A 1 100 ? 8.682 18.909 -6.259 1.00 49.06 100 GLU A O 1
ATOM 804 N N . LYS A 1 101 ? 10.492 19.820 -5.304 1.00 52.78 101 LYS A N 1
ATOM 805 C CA . LYS A 1 101 ? 11.389 18.724 -5.694 1.00 52.78 101 LYS A CA 1
ATOM 806 C C . LYS A 1 101 ? 11.060 17.491 -4.852 1.00 52.78 101 LYS A C 1
ATOM 808 O O . LYS A 1 101 ? 11.282 17.500 -3.646 1.00 52.78 101 LYS A O 1
ATOM 813 N N . PHE A 1 102 ? 10.590 16.426 -5.496 1.00 59.25 102 PHE A N 1
ATOM 814 C CA . PHE A 1 102 ? 10.382 15.134 -4.849 1.00 59.25 102 PHE A CA 1
ATOM 815 C C . PHE A 1 102 ? 11.727 14.527 -4.417 1.00 59.25 102 PHE A C 1
ATOM 817 O O . PHE A 1 102 ? 12.581 14.209 -5.252 1.00 59.25 102 PHE A O 1
ATOM 824 N N . ASP A 1 103 ? 11.930 14.379 -3.107 1.00 68.38 103 ASP A N 1
ATOM 825 C CA . ASP A 1 103 ? 13.127 13.751 -2.549 1.00 68.38 103 ASP A CA 1
ATOM 826 C C . ASP A 1 103 ? 12.982 12.224 -2.567 1.00 68.38 103 ASP A C 1
ATOM 828 O O . ASP A 1 103 ? 12.480 11.592 -1.634 1.00 68.38 103 ASP A O 1
ATOM 832 N N . VAL A 1 104 ? 13.457 11.630 -3.661 1.00 66.31 104 VAL A N 1
ATOM 833 C CA . VAL A 1 104 ? 13.476 10.176 -3.875 1.00 66.31 104 VAL A CA 1
ATOM 834 C C . VAL A 1 104 ? 14.204 9.444 -2.752 1.00 66.31 104 VAL A C 1
ATOM 836 O O . VAL A 1 104 ? 13.772 8.372 -2.333 1.00 66.31 104 VAL A O 1
ATOM 839 N N . ALA A 1 105 ? 15.314 10.002 -2.264 1.00 70.25 105 ALA A N 1
ATOM 840 C CA . ALA A 1 105 ? 16.135 9.346 -1.258 1.00 70.25 105 ALA A CA 1
ATOM 841 C C . ALA A 1 105 ? 15.412 9.320 0.094 1.00 70.25 105 ALA A C 1
ATOM 843 O O . ALA A 1 105 ? 15.397 8.281 0.757 1.00 70.25 105 ALA A O 1
ATOM 844 N N . ALA A 1 106 ? 14.764 10.425 0.473 1.00 74.94 106 ALA A N 1
ATOM 845 C CA . ALA A 1 106 ? 13.926 10.483 1.666 1.00 74.94 106 ALA A CA 1
ATOM 846 C C . ALA A 1 106 ? 12.707 9.557 1.553 1.00 74.94 106 ALA A C 1
ATOM 848 O O . ALA A 1 106 ? 12.415 8.825 2.495 1.00 74.94 106 ALA A O 1
ATOM 849 N N . TYR A 1 107 ? 12.038 9.525 0.398 1.00 73.31 107 TYR A N 1
ATOM 850 C CA . TYR A 1 107 ? 10.884 8.657 0.163 1.00 73.31 107 TYR A CA 1
ATOM 851 C C . TYR A 1 107 ? 11.238 7.167 0.294 1.00 73.31 107 TYR A C 1
ATOM 853 O O . TYR A 1 107 ? 10.605 6.437 1.058 1.00 73.31 107 TYR A O 1
ATOM 861 N N . VAL A 1 108 ? 12.312 6.725 -0.371 1.00 71.88 108 VAL A N 1
ATOM 862 C CA . VAL A 1 108 ? 12.816 5.343 -0.269 1.00 71.88 108 VAL A CA 1
ATOM 863 C C . VAL A 1 108 ? 13.243 5.014 1.165 1.00 71.88 108 VAL A C 1
ATOM 865 O O . VAL A 1 108 ? 12.960 3.920 1.657 1.00 71.88 108 VAL A O 1
ATOM 868 N N . LYS A 1 109 ? 13.886 5.962 1.860 1.00 80.25 109 LYS A N 1
ATOM 869 C CA . LYS A 1 109 ? 14.285 5.801 3.264 1.00 80.25 109 LYS A CA 1
ATOM 870 C C . LYS A 1 109 ? 13.075 5.647 4.189 1.00 80.25 109 LYS A C 1
ATOM 872 O O . LYS A 1 109 ? 13.094 4.774 5.051 1.00 80.25 109 LYS A O 1
ATOM 877 N N . ASN A 1 110 ? 12.033 6.454 4.004 1.00 82.31 110 ASN A N 1
ATOM 878 C CA . ASN A 1 110 ? 10.828 6.430 4.836 1.00 82.31 110 ASN A CA 1
ATOM 879 C C . ASN A 1 110 ? 9.990 5.171 4.608 1.00 82.31 110 ASN A C 1
ATOM 881 O O . ASN A 1 110 ? 9.477 4.599 5.567 1.00 82.31 110 ASN A O 1
ATOM 885 N N . LEU A 1 111 ? 9.918 4.692 3.362 1.00 81.81 111 LEU A N 1
ATOM 886 C CA . LEU A 1 111 ? 9.332 3.389 3.055 1.00 81.81 111 LEU A CA 1
ATOM 887 C C . LEU A 1 111 ? 10.095 2.230 3.702 1.00 81.81 111 LEU A C 1
ATOM 889 O O . LEU A 1 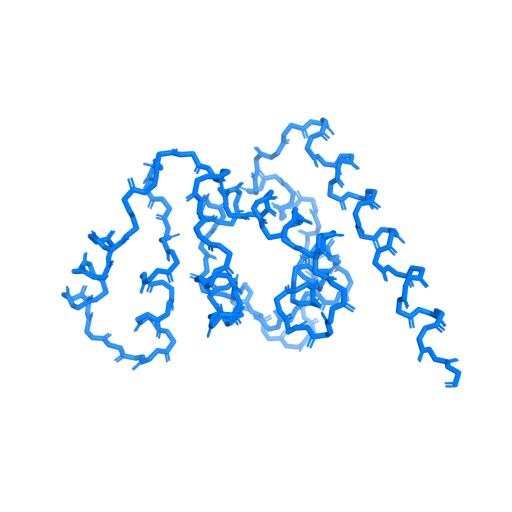111 ? 9.537 1.146 3.815 1.00 81.81 111 LEU A O 1
ATOM 893 N N . ASN A 1 112 ? 11.345 2.436 4.133 1.00 87.12 112 ASN A N 1
ATOM 894 C CA . ASN A 1 112 ? 12.144 1.456 4.867 1.00 87.12 112 ASN A CA 1
ATOM 895 C C . ASN A 1 112 ? 12.175 0.077 4.174 1.00 87.12 112 ASN A C 1
ATOM 897 O O . ASN A 1 112 ? 11.935 -0.970 4.788 1.00 87.12 112 ASN A O 1
ATOM 901 N N . LEU A 1 113 ? 12.408 0.098 2.859 1.00 84.38 113 LEU A N 1
ATOM 902 C CA . LEU A 1 113 ? 12.500 -1.099 2.030 1.00 84.38 113 LEU A CA 1
ATOM 903 C C . LEU A 1 113 ? 13.913 -1.683 2.076 1.00 84.38 113 LEU A C 1
ATOM 905 O O . LEU A 1 113 ? 14.915 -0.973 2.002 1.00 84.38 113 LEU A O 1
ATOM 909 N N . THR A 1 114 ? 13.993 -3.008 2.116 1.00 87.94 114 THR A N 1
ATOM 910 C CA . THR A 1 114 ? 15.234 -3.746 1.860 1.00 87.94 114 THR A CA 1
ATOM 911 C C . THR A 1 114 ? 15.696 -3.560 0.413 1.00 87.94 114 THR A C 1
ATOM 913 O O . THR A 1 114 ? 14.896 -3.283 -0.484 1.00 87.94 114 THR A O 1
ATOM 916 N N . GLN A 1 115 ? 16.982 -3.806 0.143 1.00 81.62 115 GLN A N 1
ATOM 917 C CA . GLN A 1 115 ? 17.527 -3.738 -1.217 1.00 81.62 115 GLN A CA 1
ATOM 918 C C . GLN A 1 115 ? 16.759 -4.635 -2.206 1.00 81.62 115 GLN A C 1
ATOM 920 O O . GLN A 1 115 ? 16.458 -4.213 -3.321 1.00 81.62 115 GLN A O 1
ATOM 925 N N . SER A 1 116 ? 16.372 -5.844 -1.787 1.00 85.50 116 SER A N 1
ATOM 926 C CA . SER A 1 116 ? 15.579 -6.763 -2.613 1.00 85.50 116 SER A CA 1
ATOM 927 C C . SER A 1 116 ? 14.184 -6.218 -2.934 1.00 85.50 116 SER A C 1
ATOM 929 O O . SER A 1 116 ? 13.717 -6.365 -4.062 1.00 85.50 116 SER A O 1
ATOM 931 N N . GLN A 1 117 ? 13.526 -5.557 -1.976 1.00 86.19 117 GLN A N 1
ATOM 932 C CA . GLN A 1 117 ? 12.222 -4.923 -2.198 1.00 86.19 117 GLN A CA 1
ATOM 933 C C . GLN A 1 117 ? 12.329 -3.730 -3.153 1.00 86.19 117 GLN A C 1
ATOM 935 O O . GLN A 1 117 ? 11.492 -3.598 -4.041 1.00 86.19 117 GLN A O 1
ATOM 940 N N . ILE A 1 118 ? 13.382 -2.914 -3.036 1.00 82.56 118 ILE A N 1
ATOM 941 C CA . ILE A 1 118 ? 13.651 -1.808 -3.970 1.00 82.56 118 ILE A CA 1
ATOM 942 C C . ILE A 1 118 ? 13.809 -2.343 -5.400 1.00 82.56 118 ILE A C 1
ATOM 944 O O . ILE A 1 118 ? 13.187 -1.826 -6.328 1.00 82.56 118 ILE A O 1
ATOM 948 N N . ILE A 1 119 ? 14.587 -3.415 -5.584 1.00 79.19 119 ILE A N 1
ATOM 949 C CA . ILE A 1 119 ? 14.775 -4.051 -6.898 1.00 79.19 119 ILE A CA 1
ATOM 950 C C . ILE A 1 119 ? 13.447 -4.591 -7.449 1.00 79.19 119 ILE A C 1
ATOM 952 O O . ILE A 1 119 ? 13.180 -4.446 -8.642 1.00 79.19 119 ILE A O 1
ATOM 956 N N . ALA A 1 120 ? 12.606 -5.199 -6.607 1.00 84.12 120 ALA A N 1
ATOM 957 C CA . ALA A 1 120 ? 11.294 -5.695 -7.022 1.00 84.12 120 ALA A CA 1
ATOM 958 C C . ALA A 1 120 ? 10.370 -4.557 -7.488 1.00 84.12 120 ALA A C 1
ATOM 960 O O . ALA A 1 120 ? 9.774 -4.663 -8.560 1.00 84.12 120 ALA A O 1
ATOM 961 N N . CYS A 1 121 ? 10.315 -3.452 -6.737 1.00 82.88 121 CYS A N 1
ATOM 962 C CA . CYS A 1 121 ? 9.550 -2.259 -7.107 1.00 82.88 121 CYS A CA 1
ATOM 963 C C . CYS A 1 121 ? 10.035 -1.674 -8.440 1.00 82.88 121 CYS A C 1
ATOM 965 O O . CYS A 1 121 ? 9.229 -1.384 -9.320 1.00 82.88 121 CYS A O 1
ATOM 967 N N . TYR A 1 122 ? 11.356 -1.575 -8.626 1.00 79.50 122 TYR A N 1
ATOM 968 C CA . TYR A 1 122 ? 11.951 -1.096 -9.874 1.00 79.50 122 TYR A CA 1
ATOM 969 C C . TYR A 1 122 ? 11.585 -1.984 -11.073 1.00 79.50 122 TYR A C 1
ATOM 971 O O . TYR A 1 122 ? 11.148 -1.482 -12.105 1.00 79.50 122 TYR A O 1
ATOM 979 N N . ARG A 1 123 ? 11.700 -3.313 -10.935 1.00 80.38 123 ARG A N 1
ATOM 980 C CA . ARG A 1 123 ? 11.335 -4.265 -12.001 1.00 80.38 123 ARG A CA 1
ATOM 981 C C . ARG A 1 123 ? 9.860 -4.180 -12.374 1.00 80.38 123 ARG A C 1
ATOM 983 O O . ARG A 1 123 ? 9.538 -4.223 -13.558 1.00 80.38 123 ARG A O 1
ATOM 990 N N . PHE A 1 124 ? 8.985 -4.052 -11.381 1.00 84.62 124 PHE A N 1
ATOM 991 C CA . PHE A 1 124 ? 7.560 -3.848 -11.614 1.00 84.62 124 PHE A CA 1
ATOM 992 C C . PHE A 1 124 ? 7.298 -2.545 -12.372 1.00 84.62 124 PHE A C 1
ATOM 994 O O . PHE A 1 124 ? 6.610 -2.570 -13.387 1.00 84.62 124 PHE A O 1
ATOM 1001 N N . ALA A 1 125 ? 7.902 -1.430 -11.949 1.00 78.62 125 ALA A N 1
ATOM 1002 C CA . ALA A 1 125 ? 7.756 -0.157 -12.647 1.00 78.62 125 ALA A CA 1
ATOM 1003 C C . ALA A 1 125 ? 8.228 -0.253 -14.110 1.00 78.62 125 ALA A C 1
ATOM 1005 O O . ALA A 1 125 ? 7.524 0.191 -15.011 1.00 78.62 125 ALA A O 1
ATOM 1006 N N . CYS A 1 126 ? 9.365 -0.905 -14.378 1.00 74.50 126 CYS A N 1
ATOM 1007 C CA . CYS A 1 126 ? 9.816 -1.160 -15.750 1.00 74.50 126 CYS A CA 1
ATOM 1008 C C . CYS A 1 126 ? 8.820 -2.012 -16.554 1.00 74.50 126 CYS A C 1
ATOM 1010 O O . CYS A 1 126 ? 8.550 -1.693 -17.706 1.00 74.50 126 CYS A O 1
ATOM 1012 N N . HIS A 1 127 ? 8.265 -3.076 -15.962 1.00 80.06 127 HIS A N 1
ATOM 1013 C CA . HIS A 1 127 ? 7.263 -3.919 -16.623 1.00 80.06 127 HIS A CA 1
ATOM 1014 C C . HIS A 1 127 ? 6.008 -3.125 -17.005 1.00 80.06 127 HIS A C 1
ATOM 1016 O O . HIS A 1 127 ? 5.526 -3.233 -18.132 1.00 80.06 127 HIS A O 1
ATOM 1022 N N . MET A 1 128 ? 5.505 -2.306 -16.081 1.00 76.12 128 MET A N 1
ATOM 1023 C CA . MET A 1 128 ? 4.327 -1.476 -16.319 1.00 76.12 128 MET A CA 1
ATOM 1024 C C . MET A 1 128 ? 4.592 -0.397 -17.374 1.00 76.12 128 MET A C 1
ATOM 1026 O O . MET A 1 128 ? 3.737 -0.199 -18.228 1.00 76.12 128 MET A O 1
ATOM 1030 N N . ALA A 1 129 ? 5.780 0.223 -17.385 1.00 71.62 129 ALA A N 1
ATOM 1031 C CA . ALA A 1 129 ? 6.166 1.209 -18.402 1.00 71.62 129 ALA A CA 1
ATOM 1032 C C . ALA A 1 129 ? 6.146 0.626 -19.828 1.00 71.62 129 ALA A C 1
ATOM 1034 O O . ALA A 1 129 ? 5.638 1.253 -20.753 1.00 71.62 129 ALA A O 1
ATOM 1035 N N . VAL A 1 130 ? 6.645 -0.603 -20.001 1.00 72.12 130 VAL A N 1
ATOM 1036 C CA . VAL A 1 130 ? 6.597 -1.297 -21.299 1.00 72.12 130 VAL A CA 1
ATOM 1037 C C . VAL A 1 130 ? 5.150 -1.577 -21.712 1.00 72.12 130 VAL A C 1
ATOM 1039 O O . VAL A 1 130 ? 4.780 -1.305 -22.849 1.00 72.12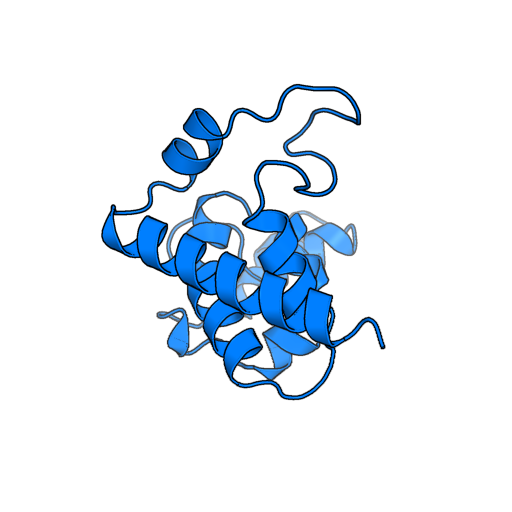 130 VAL A O 1
ATOM 1042 N N . LYS A 1 131 ? 4.302 -2.050 -20.786 1.00 67.00 131 LYS A N 1
ATOM 1043 C CA . LYS A 1 131 ? 2.873 -2.273 -21.064 1.00 67.00 131 LYS A CA 1
ATOM 1044 C C . LYS A 1 131 ? 2.133 -0.988 -21.450 1.00 67.00 131 LYS A C 1
ATOM 1046 O O . LYS A 1 131 ? 1.281 -1.034 -22.332 1.00 67.00 131 LYS A O 1
ATOM 1051 N N . THR A 1 132 ? 2.428 0.142 -20.804 1.00 61.31 132 THR A N 1
ATOM 1052 C CA . THR A 1 132 ? 1.799 1.429 -21.141 1.00 61.31 132 THR A CA 1
ATOM 1053 C C . THR A 1 132 ? 2.254 1.957 -22.499 1.00 61.31 132 THR A C 1
ATOM 1055 O O . THR A 1 132 ? 1.429 2.486 -23.238 1.00 61.31 132 THR A O 1
ATOM 1058 N N . ASP A 1 133 ? 3.526 1.763 -22.862 1.00 56.34 133 ASP A N 1
ATOM 1059 C CA . ASP A 1 133 ? 4.051 2.163 -24.175 1.00 56.34 133 ASP A CA 1
ATOM 1060 C C . ASP A 1 133 ? 3.496 1.279 -25.309 1.00 56.34 133 ASP A C 1
ATOM 1062 O O . ASP A 1 133 ? 3.220 1.770 -26.403 1.00 56.34 133 ASP A O 1
ATOM 1066 N N . GLU A 1 134 ? 3.264 -0.013 -25.053 1.00 51.78 134 GLU A N 1
ATOM 1067 C CA . GLU A 1 134 ? 2.634 -0.934 -26.011 1.00 51.78 134 GLU A CA 1
ATOM 1068 C C . GLU A 1 134 ? 1.114 -0.718 -26.169 1.00 51.78 134 GLU A C 1
ATOM 1070 O O . GLU A 1 134 ? 0.558 -1.083 -27.207 1.00 51.78 134 GLU A O 1
ATOM 1075 N N . GLY A 1 135 ? 0.451 -0.098 -25.182 1.00 43.34 135 GLY A N 1
ATOM 1076 C CA . GLY A 1 135 ? -0.968 0.287 -25.217 1.00 43.34 135 GLY A CA 1
ATOM 1077 C C . GLY A 1 135 ? -1.267 1.591 -25.971 1.00 43.34 135 GLY A C 1
ATOM 1078 O O . GLY A 1 135 ? -2.431 1.891 -26.228 1.00 43.34 135 GLY A O 1
ATOM 1079 N N . CYS A 1 136 ? -0.238 2.349 -26.363 1.00 30.00 136 CYS A N 1
ATOM 1080 C CA . CYS A 1 136 ? -0.333 3.469 -27.303 1.00 30.00 136 CYS A CA 1
ATOM 1081 C C . CYS A 1 136 ? -0.201 2.960 -28.750 1.00 30.00 136 CYS A C 1
ATOM 1083 O O . CYS A 1 136 ? 0.799 3.214 -29.427 1.00 30.00 136 CYS A O 1
ATOM 1085 N N . LYS A 1 137 ? -1.205 2.228 -29.235 1.00 29.88 137 LYS A N 1
ATOM 1086 C CA . LYS A 1 137 ? -1.416 1.988 -30.669 1.00 29.88 137 LYS A CA 1
ATOM 1087 C C . LYS A 1 137 ? -2.868 2.204 -31.044 1.00 29.88 137 LYS A C 1
ATOM 1089 O O . LYS A 1 137 ? -3.739 1.716 -30.295 1.00 29.88 137 LYS A O 1
#

Foldseek 3Di:
DPPKQAQQLLVCVVVVHDPVVSVVSVVVVPDPALCPPDLCSLQVRLRSCVRIDLVNNLRNLVNLLVSLVPDPDDGCNLVLSLQCLDQVRNDDDVPDDDPDRRDPVVSCVRNVDDPVVNVVSVVSNVVVVVVVVVVPD